Protein AF-A0A964TW83-F1 (afdb_monomer)

Mean predicted aligned error: 6.42 Å

Structure (mmCIF, N/CA/C/O backbone):
data_AF-A0A964TW83-F1
#
_entry.id   AF-A0A964TW83-F1
#
loop_
_atom_site.group_PDB
_atom_site.id
_atom_site.type_symbol
_atom_site.label_atom_id
_atom_site.label_alt_id
_atom_site.label_comp_id
_atom_site.label_asym_id
_atom_site.label_entity_id
_atom_site.label_seq_id
_atom_site.pdbx_PDB_ins_code
_atom_site.Cartn_x
_atom_site.Cartn_y
_atom_site.Cartn_z
_atom_site.occupancy
_atom_site.B_iso_or_equiv
_atom_site.auth_seq_id
_atom_site.auth_comp_id
_atom_site.auth_asym_id
_atom_site.auth_atom_id
_atom_site.pdbx_PDB_model_num
ATOM 1 N N . SER A 1 1 ? -5.473 3.258 -38.057 1.00 45.38 1 SER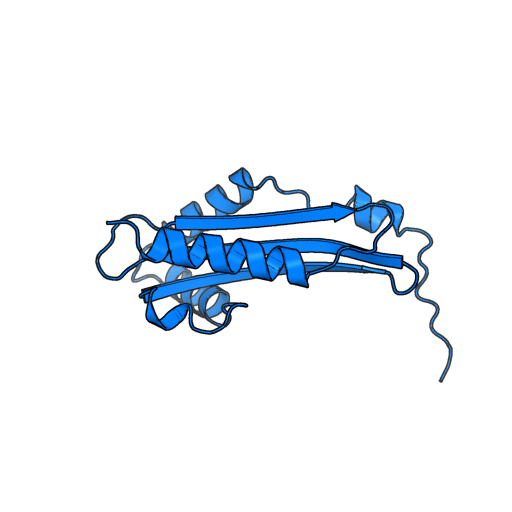 A N 1
ATOM 2 C CA . SER A 1 1 ? -4.929 3.515 -36.709 1.00 45.38 1 SER A CA 1
ATOM 3 C C . SER A 1 1 ? -3.487 3.950 -36.869 1.00 45.38 1 SER A C 1
ATOM 5 O O . SER A 1 1 ? -2.692 3.197 -37.412 1.00 45.38 1 SER A O 1
ATOM 7 N N . P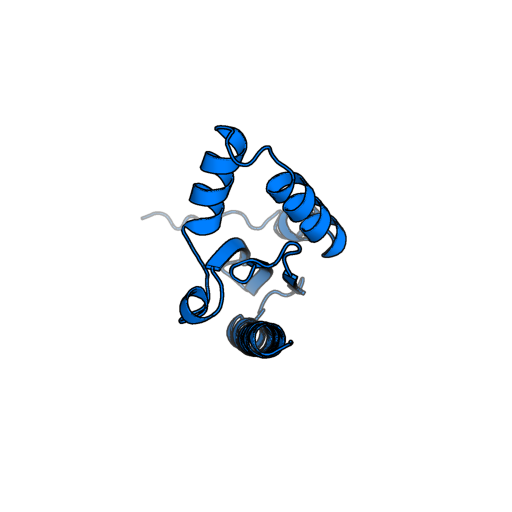HE A 1 2 ? -3.161 5.190 -36.510 1.00 33.91 2 PHE A N 1
ATOM 8 C CA . PHE A 1 2 ? -1.772 5.654 -36.512 1.00 33.91 2 PHE A CA 1
ATOM 9 C C . PHE A 1 2 ? -1.016 4.959 -35.369 1.00 33.91 2 PHE A C 1
ATOM 11 O O . PHE A 1 2 ? -1.595 4.826 -34.286 1.00 33.91 2 PHE A O 1
ATOM 18 N N . PRO A 1 3 ? 0.236 4.511 -35.559 1.00 47.91 3 PRO A N 1
ATOM 19 C CA . PRO A 1 3 ? 1.038 4.029 -34.451 1.00 47.91 3 PRO A CA 1
ATOM 20 C C . PRO A 1 3 ? 1.426 5.256 -33.626 1.00 47.91 3 PRO A C 1
ATOM 22 O O . PRO A 1 3 ? 2.325 6.005 -33.996 1.00 47.91 3 PRO A O 1
ATOM 25 N N . ILE A 1 4 ? 0.715 5.514 -32.529 1.00 48.75 4 ILE A N 1
ATOM 26 C CA . ILE A 1 4 ? 1.179 6.492 -31.547 1.00 48.75 4 ILE A CA 1
ATOM 27 C C . ILE A 1 4 ? 2.346 5.823 -30.822 1.00 48.75 4 ILE A C 1
ATOM 29 O O . ILE A 1 4 ? 2.164 5.138 -29.819 1.00 48.75 4 ILE A O 1
ATOM 33 N N . SER A 1 5 ? 3.556 5.992 -31.350 1.00 52.22 5 SER A N 1
ATOM 34 C CA . SER A 1 5 ? 4.759 5.876 -30.539 1.00 52.22 5 SER A CA 1
ATOM 35 C C . SER A 1 5 ? 4.705 7.021 -29.532 1.00 52.22 5 SER A C 1
ATOM 37 O O . SER A 1 5 ? 5.078 8.152 -29.847 1.00 52.22 5 SER A O 1
ATOM 39 N N . PHE A 1 6 ? 4.149 6.761 -28.348 1.00 52.41 6 PHE A N 1
ATOM 40 C CA . PHE A 1 6 ? 4.222 7.706 -27.239 1.00 52.41 6 PHE A CA 1
ATOM 41 C C . PHE A 1 6 ? 5.709 8.058 -27.043 1.00 52.41 6 PHE A C 1
ATOM 43 O O . PHE A 1 6 ? 6.535 7.141 -26.991 1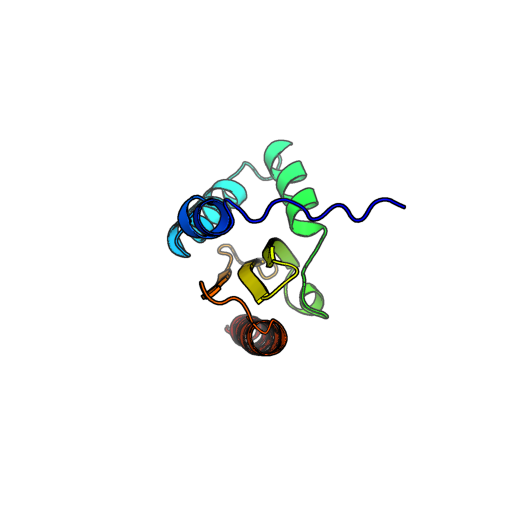.00 52.41 6 PHE A O 1
ATOM 50 N N . PRO A 1 7 ? 6.106 9.341 -27.043 1.00 49.91 7 PRO A N 1
ATOM 51 C CA . PRO A 1 7 ? 7.515 9.688 -27.107 1.00 49.91 7 PRO A CA 1
ATOM 52 C C . PRO A 1 7 ? 8.173 9.380 -25.757 1.00 49.91 7 PRO A C 1
ATOM 54 O O . PRO A 1 7 ? 8.069 10.155 -24.813 1.00 49.91 7 PRO A O 1
ATOM 57 N N . PHE A 1 8 ? 8.904 8.266 -25.672 1.00 57.72 8 PHE A N 1
ATOM 58 C CA . PHE A 1 8 ? 9.749 7.907 -24.522 1.00 57.72 8 PHE A CA 1
ATOM 59 C C . PHE A 1 8 ? 11.016 8.783 -24.398 1.00 57.72 8 PHE A C 1
ATOM 61 O O . PHE A 1 8 ? 11.917 8.460 -23.630 1.00 57.72 8 PHE A O 1
ATOM 68 N N . PHE A 1 9 ? 11.104 9.923 -25.100 1.00 56.16 9 PHE A N 1
ATOM 69 C CA . PHE A 1 9 ? 12.247 10.852 -25.035 1.00 56.16 9 PHE A CA 1
ATOM 70 C C . PHE A 1 9 ? 12.527 11.393 -23.614 1.00 56.16 9 PHE A C 1
ATOM 72 O O . PHE A 1 9 ? 13.599 11.941 -23.364 1.00 56.16 9 PHE A O 1
ATOM 79 N N . HIS A 1 10 ? 11.595 11.203 -22.673 1.00 56.69 10 HIS A N 1
ATOM 80 C CA . HIS A 1 10 ? 11.704 11.600 -21.269 1.00 56.69 10 HIS A CA 1
ATOM 81 C C . HIS A 1 10 ? 11.453 10.444 -20.280 1.00 56.69 10 HIS A C 1
ATOM 83 O O . HIS A 1 10 ? 11.106 10.700 -19.131 1.00 56.69 10 HIS A O 1
ATOM 89 N N . ASP A 1 11 ? 11.636 9.179 -20.678 1.00 57.50 11 ASP A N 1
ATOM 90 C CA . ASP A 1 11 ? 11.443 8.022 -19.776 1.00 57.50 11 ASP A CA 1
ATOM 91 C C . ASP A 1 11 ? 12.349 8.105 -18.530 1.00 57.50 11 ASP A C 1
ATOM 93 O O . ASP A 1 11 ? 11.944 7.809 -17.406 1.00 57.50 11 ASP A O 1
ATOM 97 N N . SER A 1 12 ? 13.553 8.664 -18.694 1.00 61.16 12 SER A N 1
ATOM 98 C CA . SER A 1 12 ? 14.448 8.988 -17.580 1.00 61.16 12 SER A CA 1
ATOM 99 C C . SER A 1 12 ? 13.881 10.061 -16.646 1.00 61.16 12 SER A C 1
ATOM 101 O O . SER A 1 12 ? 14.115 9.990 -15.450 1.00 61.16 12 SER A O 1
ATOM 103 N N . LEU A 1 13 ? 13.117 11.042 -17.132 1.00 63.12 13 LEU A N 1
ATOM 104 C CA . LEU A 1 13 ? 12.429 12.059 -16.318 1.00 63.12 13 LEU A CA 1
ATOM 105 C C . LEU A 1 13 ? 11.184 11.488 -15.631 1.00 63.12 13 LEU A C 1
ATOM 107 O O . LEU A 1 13 ? 10.862 11.900 -14.522 1.00 63.12 13 LEU A O 1
ATOM 111 N N . LEU A 1 14 ? 10.509 10.512 -16.239 1.00 61.62 14 LEU A N 1
ATOM 112 C CA . LEU A 1 14 ? 9.423 9.780 -15.588 1.00 61.62 14 LEU A CA 1
ATOM 113 C C . LEU A 1 14 ? 9.960 8.854 -14.492 1.00 61.62 14 LEU A C 1
ATOM 115 O O . LEU A 1 14 ? 9.366 8.761 -13.432 1.00 61.62 14 LEU A O 1
ATOM 119 N N . THR A 1 15 ? 11.108 8.214 -14.671 1.00 61.78 15 THR A N 1
ATOM 120 C CA . THR A 1 15 ? 11.698 7.340 -13.638 1.00 61.78 15 THR A CA 1
ATOM 121 C C . THR A 1 15 ? 12.493 8.115 -12.581 1.00 61.78 15 THR A C 1
ATOM 123 O O . THR A 1 15 ? 12.422 7.803 -11.395 1.00 61.78 15 THR A O 1
ATOM 126 N N . SER A 1 16 ? 13.220 9.169 -12.966 1.00 62.50 16 SER A N 1
ATOM 127 C CA . SER A 1 16 ? 14.023 9.985 -12.041 1.00 62.50 16 SER A CA 1
ATOM 128 C C . SER A 1 16 ? 13.274 11.185 -11.450 1.00 62.50 16 SER A C 1
ATOM 130 O O . SER A 1 16 ? 13.631 11.619 -10.355 1.00 62.50 16 SER A O 1
ATOM 132 N N . GLY A 1 17 ? 12.243 11.702 -12.119 1.00 57.97 17 GLY A N 1
ATOM 133 C CA . GLY A 1 17 ? 11.478 12.885 -11.708 1.00 57.97 17 GLY A CA 1
ATOM 134 C C . GLY A 1 17 ? 10.076 12.604 -11.157 1.00 57.97 17 GLY A C 1
ATOM 135 O O . GLY A 1 17 ? 9.402 13.546 -10.743 1.00 57.97 17 GLY A O 1
ATOM 136 N N . THR A 1 18 ? 9.611 11.348 -11.122 1.00 62.84 18 THR A N 1
ATOM 137 C CA . THR A 1 18 ? 8.320 11.001 -10.496 1.00 62.84 18 THR A CA 1
ATOM 138 C C . THR A 1 18 ? 8.315 11.210 -8.984 1.00 62.84 18 THR A C 1
ATOM 140 O O . THR A 1 18 ? 9.357 11.336 -8.339 1.00 62.84 18 THR A O 1
ATOM 143 N N . TRP A 1 19 ? 7.106 11.249 -8.412 1.00 65.00 19 TRP A N 1
ATOM 144 C CA . TRP A 1 19 ? 6.863 11.348 -6.976 1.00 65.00 19 TRP A CA 1
ATOM 145 C C . TRP A 1 19 ? 7.645 10.284 -6.196 1.00 65.00 19 TRP A C 1
ATOM 147 O O . TRP A 1 19 ? 7.307 9.101 -6.214 1.00 65.00 19 TRP A O 1
ATOM 157 N N . ARG A 1 20 ? 8.681 10.724 -5.478 1.00 80.06 20 ARG A N 1
ATOM 158 C CA . ARG A 1 20 ? 9.463 9.884 -4.570 1.00 80.06 20 ARG A CA 1
ATOM 159 C C . ARG A 1 20 ? 8.905 10.012 -3.160 1.00 80.06 20 ARG A C 1
ATOM 161 O O . ARG A 1 20 ? 8.796 11.115 -2.634 1.00 80.06 20 ARG A O 1
ATOM 168 N N . ALA A 1 21 ? 8.609 8.882 -2.538 1.00 88.12 21 ALA A N 1
ATOM 169 C CA . ALA A 1 21 ? 8.281 8.799 -1.124 1.00 88.12 21 ALA A CA 1
ATOM 170 C C . ALA A 1 21 ? 9.036 7.614 -0.529 1.00 88.12 21 ALA A C 1
ATOM 172 O O . ALA A 1 21 ? 9.114 6.548 -1.144 1.00 88.12 21 ALA A O 1
ATOM 173 N N . THR A 1 22 ? 9.600 7.781 0.665 1.00 92.81 22 THR A N 1
ATOM 174 C CA . THR A 1 22 ? 10.107 6.625 1.407 1.00 92.81 22 THR A CA 1
ATOM 175 C C . THR A 1 22 ? 8.934 5.830 1.982 1.00 92.81 22 THR A C 1
ATOM 177 O O . THR A 1 22 ? 7.835 6.362 2.163 1.00 92.81 22 THR A O 1
ATOM 180 N N . ALA A 1 23 ? 9.163 4.571 2.365 1.00 94.88 23 ALA A N 1
ATOM 181 C CA . ALA A 1 23 ? 8.152 3.798 3.091 1.00 94.88 23 ALA A CA 1
ATOM 182 C C . ALA A 1 23 ? 7.681 4.524 4.368 1.00 94.88 23 ALA A C 1
ATOM 184 O O . ALA A 1 23 ? 6.504 4.484 4.713 1.00 94.88 23 ALA A O 1
ATOM 185 N N . ARG A 1 24 ? 8.579 5.266 5.034 1.00 96.44 24 ARG A N 1
ATOM 186 C CA . ARG A 1 24 ? 8.248 6.072 6.216 1.00 96.44 24 ARG A CA 1
ATOM 187 C C . ARG A 1 24 ? 7.300 7.226 5.887 1.00 96.44 24 ARG A C 1
ATOM 189 O O . ARG A 1 24 ? 6.413 7.503 6.692 1.00 96.44 24 ARG A O 1
ATOM 196 N N . ASP A 1 25 ? 7.472 7.890 4.749 1.00 96.19 25 ASP A N 1
ATOM 197 C CA . ASP A 1 25 ? 6.579 8.979 4.338 1.00 96.19 25 ASP A CA 1
ATOM 198 C C . ASP A 1 25 ? 5.172 8.446 4.061 1.00 96.19 25 ASP A C 1
ATOM 200 O O . ASP A 1 25 ? 4.198 9.011 4.548 1.00 96.19 25 ASP A O 1
ATOM 204 N N . ILE A 1 26 ? 5.071 7.283 3.412 1.00 96.56 26 ILE A N 1
ATOM 205 C CA . ILE A 1 26 ? 3.796 6.586 3.186 1.00 96.56 26 ILE A CA 1
ATOM 206 C C . ILE A 1 26 ? 3.133 6.203 4.519 1.00 96.56 26 ILE A C 1
ATOM 208 O O . ILE A 1 26 ? 1.948 6.475 4.717 1.00 96.56 26 ILE A O 1
ATOM 212 N N . CYS A 1 27 ? 3.891 5.643 5.470 1.00 97.00 27 CYS A N 1
ATOM 213 C CA . CYS A 1 27 ? 3.372 5.347 6.809 1.00 97.00 27 CYS A CA 1
ATOM 214 C C . CYS A 1 27 ? 2.850 6.606 7.516 1.00 97.00 27 CYS A C 1
ATOM 216 O O . CYS A 1 27 ? 1.794 6.560 8.145 1.00 97.00 27 CYS A O 1
ATOM 218 N N . ARG A 1 28 ? 3.556 7.741 7.405 1.00 97.00 28 ARG A N 1
ATOM 219 C CA . ARG A 1 28 ? 3.108 9.026 7.970 1.00 97.00 28 ARG A CA 1
ATOM 220 C C . ARG A 1 28 ? 1.821 9.515 7.314 1.00 97.00 28 ARG A C 1
ATOM 222 O O . ARG A 1 28 ? 0.935 9.976 8.027 1.00 97.00 28 ARG A O 1
ATOM 229 N N . THR A 1 29 ? 1.690 9.384 5.995 1.00 96.94 29 THR A N 1
ATOM 230 C CA . THR A 1 29 ? 0.458 9.735 5.279 1.00 96.94 29 THR A CA 1
ATOM 231 C C . THR A 1 29 ? -0.717 8.897 5.770 1.00 96.94 29 THR A C 1
ATOM 233 O O . THR A 1 29 ? -1.738 9.461 6.157 1.00 96.94 29 THR A O 1
ATOM 236 N N . PHE A 1 30 ? -0.572 7.570 5.840 1.00 97.75 30 PHE A N 1
ATOM 237 C CA . PHE A 1 30 ? -1.626 6.712 6.383 1.00 97.75 30 PHE A CA 1
ATOM 238 C C . PHE A 1 30 ? -1.956 7.036 7.841 1.00 97.75 30 PHE A C 1
ATOM 240 O O . PHE A 1 30 ? -3.131 7.064 8.199 1.00 97.75 30 PHE A O 1
ATOM 247 N N . ALA A 1 31 ? -0.953 7.329 8.672 1.00 95.50 31 ALA A N 1
ATOM 248 C CA . ALA A 1 31 ? -1.176 7.736 10.055 1.00 95.50 31 ALA A CA 1
ATOM 249 C C . ALA A 1 31 ? -1.973 9.047 10.148 1.00 95.50 31 ALA A C 1
ATOM 251 O O . ALA A 1 31 ? -2.913 9.126 10.933 1.00 95.50 31 ALA A O 1
ATOM 252 N N . GLY A 1 32 ? -1.646 10.048 9.323 1.00 95.81 32 GLY A N 1
ATOM 253 C CA . GLY A 1 32 ? -2.382 11.314 9.263 1.00 95.81 32 GLY A CA 1
ATOM 254 C C . GLY A 1 32 ? -3.833 11.126 8.816 1.00 95.81 32 GLY A C 1
ATOM 255 O O . GLY A 1 32 ? -4.747 11.645 9.449 1.00 95.81 32 GLY A O 1
ATOM 256 N N . LEU A 1 33 ? -4.051 10.313 7.780 1.00 96.56 33 LEU A N 1
ATOM 257 C CA . LEU A 1 33 ? -5.384 9.971 7.280 1.00 96.56 33 LEU A CA 1
ATOM 258 C C . LEU A 1 33 ? -6.212 9.177 8.306 1.00 96.56 33 LEU A C 1
ATOM 260 O O . LEU A 1 33 ? -7.386 9.468 8.519 1.00 96.56 33 LEU A O 1
ATOM 264 N N . ASN A 1 34 ? -5.604 8.208 8.994 1.00 94.25 34 ASN A N 1
ATOM 265 C CA . ASN A 1 34 ? -6.263 7.443 10.058 1.00 94.25 34 ASN A CA 1
ATOM 266 C C . ASN A 1 34 ? -6.486 8.273 11.339 1.00 94.25 34 ASN A C 1
ATOM 268 O O . ASN A 1 34 ? -7.303 7.892 12.175 1.00 94.25 34 ASN A O 1
ATOM 272 N N . GLY A 1 35 ? -5.775 9.394 11.490 1.00 93.44 35 GLY A N 1
ATOM 273 C CA . GLY A 1 35 ? -5.943 10.356 12.579 1.00 93.44 35 GLY A CA 1
ATOM 274 C C . GLY A 1 35 ? -7.099 11.343 12.384 1.00 93.44 35 GLY A C 1
ATOM 275 O O . GLY A 1 35 ? -7.371 12.128 13.291 1.00 93.44 35 GLY A O 1
ATOM 276 N N . LEU A 1 36 ? -7.784 11.324 11.234 1.00 94.88 36 LEU A N 1
ATOM 277 C CA . LEU A 1 36 ? -8.966 12.157 11.008 1.00 94.88 36 LEU A CA 1
ATOM 278 C C . LEU A 1 36 ? -10.102 11.790 11.989 1.00 94.88 36 LEU A C 1
ATOM 280 O O . LEU A 1 36 ? -10.237 10.621 12.368 1.00 94.88 36 LEU A O 1
ATOM 284 N N . PRO A 1 37 ? -10.961 12.752 12.385 1.00 94.81 37 PRO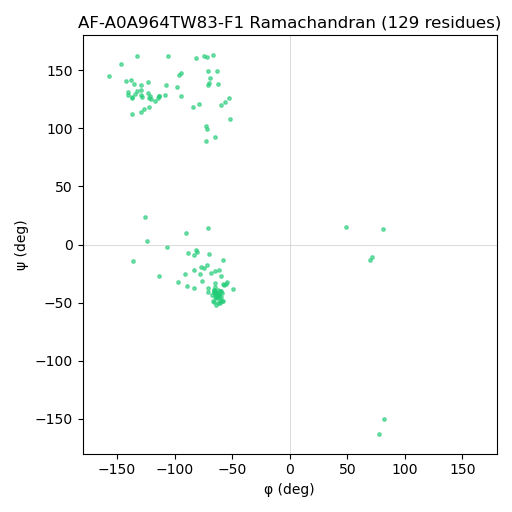 A N 1
ATOM 285 C CA . PRO A 1 37 ? -12.108 12.469 13.245 1.00 94.81 37 PRO A CA 1
ATOM 286 C C . PRO A 1 37 ? -13.021 11.398 12.633 1.00 94.81 37 PRO A C 1
ATOM 288 O O . PRO A 1 37 ? -13.539 11.584 11.535 1.00 94.81 37 PRO A O 1
ATOM 291 N N . ARG A 1 38 ? -13.250 10.292 13.358 1.00 88.12 38 ARG A N 1
ATOM 292 C CA . ARG A 1 38 ? -13.975 9.106 12.850 1.00 88.12 38 ARG A CA 1
ATOM 293 C C . ARG A 1 38 ? -15.390 9.407 12.344 1.00 88.12 38 ARG A C 1
ATOM 295 O O . ARG A 1 38 ? -15.822 8.784 11.388 1.00 88.12 38 ARG A O 1
ATOM 302 N N . ALA A 1 39 ? -16.088 10.351 12.977 1.00 90.25 39 ALA A N 1
ATOM 303 C CA . ALA A 1 39 ? -17.441 10.771 12.600 1.00 90.25 39 ALA A CA 1
ATOM 304 C C . ALA A 1 39 ? -17.464 11.938 11.588 1.00 90.25 39 ALA A C 1
ATOM 306 O O . ALA A 1 39 ? -18.506 12.549 11.372 1.00 90.25 39 ALA A O 1
ATOM 307 N N . GLY A 1 40 ? -16.313 12.306 11.017 1.00 94.06 40 GLY A N 1
ATOM 308 C CA . GLY A 1 40 ? -16.201 13.396 10.054 1.00 94.06 40 GLY A CA 1
ATOM 309 C C . GLY A 1 40 ? -16.240 12.909 8.608 1.00 94.06 40 GLY A C 1
ATOM 310 O O . GLY A 1 40 ? -15.652 11.880 8.278 1.00 94.06 40 GLY A O 1
ATOM 311 N N . ALA A 1 41 ? -16.827 13.718 7.721 1.00 95.12 41 ALA A N 1
ATOM 312 C CA . ALA A 1 41 ? -16.905 13.436 6.282 1.00 95.12 41 ALA A CA 1
ATOM 313 C C . ALA A 1 41 ? -15.530 13.163 5.638 1.00 95.12 41 ALA A C 1
ATOM 315 O O . ALA A 1 41 ? -15.412 12.357 4.720 1.00 95.12 41 ALA A O 1
ATOM 316 N N . GLY A 1 42 ? -14.465 13.800 6.140 1.00 95.19 42 GLY A N 1
ATOM 317 C CA . GLY A 1 42 ? -13.104 13.554 5.658 1.00 95.19 42 GLY A CA 1
ATOM 318 C C . GLY A 1 42 ? -12.626 12.123 5.919 1.00 95.19 42 GLY A C 1
ATOM 319 O O . GLY A 1 42 ? -12.028 11.515 5.036 1.00 95.19 42 GLY A O 1
ATOM 320 N N . PHE A 1 43 ? -12.912 11.571 7.103 1.00 95.88 43 PHE A N 1
ATOM 321 C CA . PHE A 1 43 ? -12.571 10.182 7.402 1.00 95.88 43 PHE A CA 1
ATOM 322 C C . PHE A 1 43 ? -13.404 9.224 6.546 1.00 95.88 43 PHE A C 1
ATOM 324 O O . PHE A 1 43 ? -12.850 8.291 5.978 1.00 95.88 43 PHE A O 1
ATOM 331 N N . GLU A 1 44 ? -14.705 9.488 6.399 1.00 96.50 44 GLU A N 1
ATOM 332 C CA . GLU A 1 44 ? -15.611 8.661 5.594 1.00 96.50 44 GLU A CA 1
ATOM 333 C C . GLU A 1 44 ? -15.151 8.544 4.133 1.00 96.50 44 GLU A C 1
ATOM 335 O O . GLU A 1 44 ? -15.029 7.437 3.611 1.00 96.50 44 GLU A O 1
ATOM 340 N N . ILE A 1 45 ? -14.815 9.668 3.489 1.00 96.81 45 ILE A N 1
ATOM 341 C CA . ILE A 1 45 ? -14.334 9.679 2.099 1.00 96.81 45 ILE A CA 1
ATOM 342 C C . ILE A 1 45 ? -13.035 8.882 1.961 1.00 96.81 45 ILE A C 1
ATOM 344 O O . ILE A 1 45 ? -12.867 8.118 1.012 1.00 96.81 45 ILE A O 1
ATOM 348 N N . VAL A 1 46 ? -12.105 9.054 2.901 1.00 96.94 46 VAL A N 1
ATOM 349 C CA . VAL A 1 46 ? -10.826 8.336 2.897 1.00 96.94 46 VAL A CA 1
ATOM 350 C C . VAL A 1 46 ? -11.045 6.835 3.082 1.00 96.94 46 VAL A C 1
ATOM 352 O O . VAL A 1 46 ? -10.455 6.043 2.344 1.00 96.94 46 VAL A O 1
ATOM 355 N N . ASP A 1 47 ? -11.901 6.449 4.029 1.00 96.44 47 ASP A N 1
ATOM 356 C CA . ASP A 1 47 ? -12.205 5.053 4.340 1.00 96.44 47 ASP A CA 1
ATOM 357 C C . ASP A 1 47 ? -12.877 4.357 3.151 1.00 96.44 47 ASP A C 1
ATOM 359 O O . ASP A 1 47 ? -12.475 3.257 2.779 1.00 96.44 47 ASP A O 1
ATOM 363 N N . GLN A 1 48 ? -13.801 5.035 2.465 1.00 96.12 48 GLN A N 1
ATOM 364 C CA . GLN A 1 48 ? -14.411 4.534 1.232 1.00 96.12 48 GLN A CA 1
ATOM 365 C C . GLN A 1 48 ? -13.402 4.435 0.081 1.00 96.12 48 GLN A C 1
ATOM 367 O O . GLN A 1 48 ? -13.308 3.400 -0.581 1.00 96.12 48 GLN A O 1
ATOM 372 N N . ALA A 1 49 ? -12.626 5.495 -0.165 1.00 96.81 49 ALA A N 1
ATOM 373 C CA . ALA A 1 49 ? -11.712 5.555 -1.300 1.00 96.81 49 ALA A CA 1
ATOM 374 C C . ALA A 1 49 ? -10.603 4.501 -1.190 1.00 96.81 49 ALA A C 1
ATOM 376 O O . ALA A 1 49 ? -10.404 3.703 -2.109 1.00 96.81 49 ALA A O 1
ATOM 377 N N . LEU A 1 50 ? -9.905 4.465 -0.054 1.00 97.88 50 LEU A N 1
ATOM 378 C CA . LEU A 1 50 ? -8.809 3.525 0.174 1.00 97.88 50 LEU A CA 1
ATOM 379 C C . LEU A 1 50 ? -9.315 2.123 0.517 1.00 97.88 50 LEU A C 1
ATOM 381 O O . LEU A 1 50 ? -8.618 1.147 0.249 1.00 97.88 50 LEU A O 1
ATOM 385 N N . GLY A 1 51 ? -10.522 2.012 1.073 1.00 96.62 51 GLY A N 1
ATOM 386 C CA . GLY A 1 51 ? -11.184 0.745 1.353 1.00 96.62 51 GLY A CA 1
ATOM 387 C C . GLY A 1 51 ? -11.864 0.102 0.149 1.00 96.62 51 GLY A C 1
ATOM 388 O O . GLY A 1 51 ? -12.304 -1.036 0.269 1.00 96.62 51 GLY A O 1
ATOM 389 N N . SER A 1 52 ? -11.928 0.755 -1.013 1.00 95.12 52 SER A N 1
ATOM 390 C CA . SER A 1 52 ? -12.577 0.211 -2.219 1.00 95.12 52 SER A CA 1
ATOM 391 C C . SER A 1 52 ? -11.841 -0.981 -2.845 1.00 95.12 52 SER A C 1
ATOM 393 O O . SER A 1 52 ? -12.441 -1.816 -3.520 1.00 95.12 52 SER A O 1
ATOM 395 N N . GLN A 1 53 ? -10.534 -1.090 -2.613 1.00 93.88 53 GLN A N 1
ATOM 396 C CA . GLN A 1 53 ? -9.680 -2.144 -3.150 1.00 93.88 53 GLN A CA 1
ATOM 397 C C . GLN A 1 53 ? -8.811 -2.730 -2.041 1.00 93.88 53 GLN A C 1
ATOM 399 O O . GLN A 1 53 ? -8.657 -2.142 -0.977 1.00 93.88 53 GLN A O 1
ATOM 404 N N . ALA A 1 54 ? -8.262 -3.919 -2.280 1.00 94.06 54 ALA A N 1
ATOM 405 C CA . ALA A 1 54 ? -7.341 -4.554 -1.338 1.00 94.06 54 ALA A CA 1
ATOM 406 C C . ALA A 1 54 ? -6.109 -5.182 -2.003 1.00 94.06 54 ALA A C 1
ATOM 408 O O . ALA A 1 54 ? -5.164 -5.514 -1.302 1.00 94.06 54 ALA A O 1
ATOM 409 N N . ALA A 1 55 ? -6.111 -5.359 -3.332 1.00 92.88 55 ALA A N 1
ATOM 410 C CA . ALA A 1 55 ? -5.018 -5.930 -4.137 1.00 92.88 55 ALA A CA 1
ATOM 411 C C . ALA A 1 55 ? -4.404 -7.254 -3.651 1.00 92.88 55 ALA A C 1
ATOM 413 O O . ALA A 1 55 ? -3.358 -7.657 -4.153 1.00 92.88 55 ALA A O 1
ATOM 414 N N . GLN A 1 56 ? -5.082 -7.938 -2.733 1.00 92.38 56 GLN A N 1
ATOM 415 C CA . GLN A 1 56 ? -4.821 -9.301 -2.309 1.00 92.38 56 GLN A CA 1
ATOM 416 C C . GLN A 1 56 ? -6.160 -10.002 -2.056 1.00 92.38 56 GLN A C 1
ATOM 418 O O . GLN A 1 56 ? -7.094 -9.375 -1.541 1.00 92.38 56 GLN A O 1
ATOM 423 N N . PRO A 1 57 ? -6.293 -11.281 -2.432 1.00 90.06 57 PRO A N 1
ATOM 424 C CA . PRO A 1 57 ? -7.482 -12.061 -2.119 1.00 90.06 57 PRO A CA 1
ATOM 425 C C . PRO A 1 57 ? -7.545 -12.377 -0.617 1.00 90.06 57 PRO A C 1
ATOM 427 O O . PRO A 1 57 ? -6.523 -12.530 0.041 1.00 90.06 57 PRO A O 1
ATOM 430 N N . GLY A 1 58 ? -8.754 -12.490 -0.062 1.00 88.69 58 GLY A N 1
ATOM 431 C CA . GLY A 1 58 ? -8.985 -13.048 1.282 1.00 88.69 58 GLY A CA 1
ATOM 432 C C . GLY A 1 58 ? -8.538 -12.200 2.483 1.00 88.69 58 GLY A C 1
ATOM 433 O O . GLY A 1 58 ? -8.955 -12.478 3.599 1.00 88.69 58 GLY A O 1
ATOM 434 N N . ILE A 1 59 ? -7.775 -11.129 2.278 1.00 93.19 59 ILE A N 1
ATOM 435 C CA . ILE A 1 59 ? -7.332 -10.181 3.316 1.00 93.19 59 ILE A CA 1
ATOM 436 C C . ILE A 1 59 ? -8.475 -9.669 4.218 1.00 93.19 59 ILE A C 1
ATOM 438 O O . ILE A 1 59 ? -8.319 -9.571 5.432 1.00 93.19 59 ILE A O 1
ATOM 442 N N . ARG A 1 60 ? -9.668 -9.412 3.672 1.00 93.69 60 ARG A N 1
ATOM 443 C CA . ARG A 1 60 ? -10.824 -8.939 4.466 1.00 93.69 60 ARG A CA 1
ATOM 444 C C . ARG A 1 60 ? -11.417 -9.989 5.411 1.00 93.69 60 ARG A C 1
ATOM 446 O O . ARG A 1 60 ? -12.256 -9.645 6.229 1.00 93.69 60 ARG A O 1
ATOM 453 N N . ASN A 1 61 ? -10.979 -11.244 5.325 1.00 91.44 61 ASN A N 1
ATOM 454 C CA . ASN A 1 61 ? -11.396 -12.291 6.257 1.00 91.44 61 ASN A CA 1
ATOM 455 C C . ASN A 1 61 ? -10.670 -12.181 7.609 1.00 91.44 61 ASN A C 1
ATOM 457 O O . ASN A 1 61 ? -11.123 -12.764 8.587 1.00 91.44 61 ASN A O 1
ATOM 461 N N . GLN A 1 62 ? -9.535 -11.477 7.655 1.00 91.00 62 GLN A N 1
ATOM 462 C CA . GLN A 1 62 ? -8.693 -11.335 8.850 1.00 91.00 62 GLN A CA 1
ATOM 463 C C . GLN A 1 62 ? -8.662 -9.899 9.383 1.00 91.00 62 GLN A C 1
ATOM 465 O O . GLN A 1 62 ? -8.442 -9.675 10.571 1.00 91.00 62 GLN A O 1
ATOM 470 N N . TRP A 1 63 ? -8.877 -8.920 8.506 1.00 95.06 63 TRP A N 1
ATOM 471 C CA . TRP A 1 63 ? -8.705 -7.504 8.805 1.00 95.06 63 TRP A CA 1
ATOM 472 C C . TRP A 1 63 ? -10.035 -6.763 8.681 1.00 95.06 63 TRP A C 1
ATOM 474 O O . TRP A 1 63 ? -10.651 -6.768 7.616 1.00 95.06 63 TRP A O 1
ATOM 484 N N . ALA A 1 64 ? -10.449 -6.088 9.756 1.00 94.06 64 ALA A N 1
ATOM 485 C CA . ALA A 1 64 ? -11.694 -5.321 9.792 1.00 94.06 64 ALA A CA 1
ATOM 486 C C . ALA A 1 64 ? -11.602 -4.048 8.941 1.00 94.06 64 ALA A C 1
ATOM 488 O O . ALA A 1 64 ? -12.524 -3.722 8.194 1.00 94.06 64 ALA A O 1
ATOM 489 N N . ARG A 1 65 ? -10.459 -3.350 9.002 1.00 94.75 65 ARG A N 1
ATOM 490 C CA . ARG A 1 65 ? -10.140 -2.239 8.098 1.00 94.75 65 ARG A CA 1
ATOM 491 C C . ARG A 1 65 ? -8.968 -2.616 7.212 1.00 94.75 65 ARG A C 1
ATOM 493 O O . ARG A 1 65 ? -7.899 -2.981 7.698 1.00 94.75 65 ARG A O 1
ATOM 500 N N . VAL A 1 66 ? -9.179 -2.443 5.913 1.00 97.56 66 VAL A N 1
ATOM 501 C CA . VAL A 1 66 ? -8.157 -2.577 4.879 1.00 97.56 66 VAL A CA 1
ATOM 502 C C . VAL A 1 66 ? -8.213 -1.333 4.020 1.00 97.56 66 VAL A C 1
ATOM 504 O O . VAL A 1 66 ? -9.203 -1.109 3.330 1.00 97.56 66 VAL A O 1
ATOM 507 N N . TRP A 1 67 ? -7.150 -0.545 4.063 1.00 97.94 67 TRP A N 1
ATOM 508 C CA . TRP A 1 67 ? -6.902 0.537 3.124 1.00 97.94 67 TRP A CA 1
ATOM 509 C C . TRP A 1 67 ? -5.775 0.124 2.203 1.00 97.94 67 TRP A C 1
ATOM 511 O O . TRP A 1 67 ? -4.774 -0.419 2.666 1.00 97.94 67 TRP A O 1
ATOM 521 N N . TYR A 1 68 ? -5.913 0.406 0.917 1.00 98.19 68 TYR A N 1
ATOM 522 C CA . TYR A 1 68 ? -4.910 0.058 -0.069 1.00 98.19 68 TYR A CA 1
ATOM 523 C C . TYR A 1 68 ? -4.695 1.183 -1.075 1.00 98.19 68 TYR A C 1
ATOM 525 O O . TYR A 1 68 ? -5.638 1.811 -1.560 1.00 98.19 68 TYR A O 1
ATOM 533 N N . LYS A 1 69 ? -3.432 1.377 -1.459 1.00 97.25 69 LYS A N 1
ATOM 534 C CA . LYS A 1 69 ? -3.083 2.118 -2.664 1.00 97.25 69 LYS A CA 1
ATOM 535 C C . LYS A 1 69 ? -1.909 1.463 -3.381 1.00 97.25 69 LYS A C 1
ATOM 537 O O . LYS A 1 69 ? -0.857 1.226 -2.794 1.00 97.25 69 LYS A O 1
ATOM 542 N N . GLY A 1 70 ? -2.098 1.225 -4.676 1.00 95.00 70 GLY A N 1
ATOM 543 C CA . GLY A 1 70 ? -1.034 0.849 -5.602 1.00 95.00 70 GLY A CA 1
ATOM 544 C C . GLY A 1 70 ? -0.636 1.991 -6.534 1.00 95.00 70 GLY A C 1
ATOM 545 O O . GLY A 1 70 ? -1.405 2.944 -6.734 1.00 95.00 70 GLY A O 1
ATOM 546 N N . GLY A 1 71 ? 0.544 1.863 -7.130 1.00 91.88 71 GLY A N 1
ATOM 547 C CA . GLY A 1 71 ? 1.042 2.724 -8.199 1.00 91.88 71 GLY A CA 1
ATOM 548 C C . GLY A 1 71 ? 2.103 2.002 -9.023 1.00 91.88 71 GLY A C 1
ATOM 549 O O . GLY A 1 71 ? 2.868 1.211 -8.477 1.00 91.88 71 GLY A O 1
ATOM 550 N N . SER A 1 72 ? 2.147 2.259 -10.327 1.00 90.62 72 SER A N 1
ATOM 551 C CA . SER A 1 72 ? 3.184 1.716 -11.200 1.00 90.62 72 SER A CA 1
ATOM 552 C C . SER A 1 72 ? 3.544 2.682 -12.321 1.00 90.62 72 SER A C 1
ATOM 554 O O . SER A 1 72 ? 2.736 3.517 -12.730 1.00 90.62 72 SER A O 1
ATOM 556 N N . LEU A 1 73 ? 4.767 2.535 -12.824 1.00 87.44 73 LEU A N 1
ATOM 557 C CA . LEU A 1 73 ? 5.235 3.149 -14.060 1.00 87.44 73 LEU A CA 1
ATOM 558 C C . LEU A 1 73 ? 5.695 2.026 -14.986 1.00 87.44 73 LEU A C 1
ATOM 560 O O . LEU A 1 73 ? 6.598 1.267 -14.638 1.00 87.44 73 LEU A O 1
ATOM 564 N N . THR A 1 74 ? 5.049 1.900 -16.142 1.00 85.69 74 THR A N 1
ATOM 565 C CA . THR A 1 74 ? 5.349 0.864 -17.137 1.00 85.69 74 THR A CA 1
ATOM 566 C C . THR A 1 74 ? 5.725 1.522 -18.454 1.00 85.69 74 THR A C 1
ATOM 568 O O . THR A 1 74 ? 4.978 2.355 -18.965 1.00 85.69 74 THR A O 1
ATOM 571 N N . SER A 1 75 ? 6.866 1.124 -19.004 1.00 79.19 75 SER A N 1
ATOM 572 C CA . SER A 1 75 ? 7.291 1.463 -20.356 1.00 79.19 75 SER A CA 1
ATOM 573 C C . SER A 1 75 ? 6.956 0.297 -21.282 1.00 79.19 75 SER A C 1
ATOM 575 O O . SER A 1 75 ? 7.195 -0.861 -20.947 1.00 79.19 75 SER A O 1
ATOM 577 N N . GLY A 1 76 ? 6.397 0.576 -22.461 1.00 75.44 76 GLY A N 1
ATOM 578 C CA . GLY A 1 76 ? 5.994 -0.475 -23.403 1.00 75.44 76 GLY A CA 1
ATOM 579 C C . GLY A 1 76 ? 7.167 -1.290 -23.965 1.00 75.44 76 GLY A C 1
ATOM 580 O O . GLY A 1 76 ? 6.962 -2.420 -24.394 1.00 75.44 76 GLY A O 1
ATOM 581 N N . ALA A 1 77 ? 8.384 -0.735 -23.956 1.00 79.50 77 ALA A N 1
ATOM 582 C CA . ALA A 1 77 ? 9.575 -1.382 -24.509 1.00 79.50 77 ALA A CA 1
ATOM 583 C C . ALA A 1 77 ? 10.330 -2.251 -23.489 1.00 79.50 77 ALA A C 1
ATOM 585 O O . ALA A 1 77 ? 10.883 -3.282 -23.859 1.00 79.50 77 ALA A O 1
ATOM 586 N N . THR A 1 78 ? 10.366 -1.835 -22.220 1.00 82.25 78 THR A N 1
ATOM 587 C CA . THR A 1 78 ? 11.196 -2.467 -21.177 1.00 82.25 78 THR A CA 1
ATOM 588 C C . THR A 1 78 ? 10.406 -2.926 -19.949 1.00 82.25 78 THR A C 1
ATOM 590 O O . THR A 1 78 ? 10.969 -3.475 -19.006 1.00 82.25 78 THR A O 1
ATOM 593 N N . GLY A 1 79 ? 9.081 -2.777 -19.960 1.00 88.06 79 GLY A N 1
ATOM 594 C CA . GLY A 1 79 ? 8.198 -3.263 -18.904 1.00 88.06 79 GLY A CA 1
ATOM 595 C C . GLY A 1 79 ? 8.116 -2.327 -17.698 1.00 88.06 79 GLY A C 1
ATOM 596 O O . GLY A 1 79 ? 8.187 -1.104 -17.822 1.00 88.06 79 GLY A O 1
ATOM 597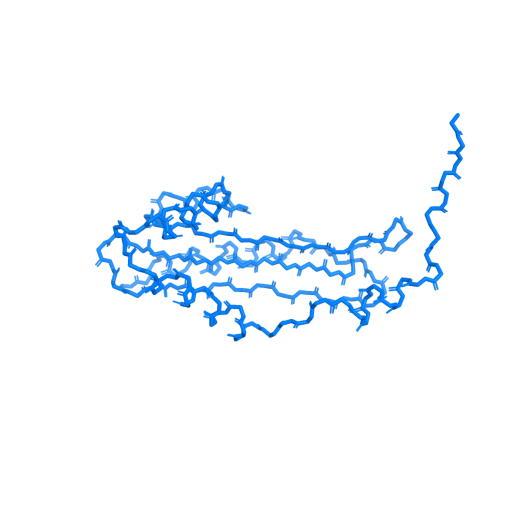 N N . THR A 1 80 ? 7.878 -2.901 -16.520 1.00 90.31 80 THR A N 1
ATOM 598 C CA . THR A 1 80 ? 7.607 -2.155 -15.283 1.00 90.31 80 THR A CA 1
ATOM 599 C C . THR A 1 80 ? 8.895 -1.606 -14.670 1.00 90.31 80 THR A C 1
ATOM 601 O O . THR A 1 80 ? 9.774 -2.381 -14.308 1.00 90.31 80 THR A O 1
ATOM 604 N N . HIS A 1 81 ? 8.977 -0.284 -14.509 1.00 89.12 81 HIS A N 1
ATOM 605 C CA . HIS A 1 81 ? 10.111 0.431 -13.897 1.00 89.12 81 HIS A CA 1
ATOM 606 C C . HIS A 1 81 ? 9.891 0.765 -12.431 1.00 89.12 81 HIS A C 1
ATOM 608 O O . HIS A 1 81 ? 10.835 0.817 -11.650 1.00 89.12 81 HIS A O 1
ATOM 614 N N . VAL A 1 82 ? 8.639 1.022 -12.058 1.00 89.31 82 VAL A N 1
ATOM 615 C CA . VAL A 1 82 ? 8.242 1.328 -10.684 1.00 89.31 82 VAL A CA 1
ATOM 616 C C . VAL A 1 82 ? 7.031 0.482 -10.353 1.00 89.31 82 VAL A C 1
ATOM 618 O O . VAL A 1 82 ? 6.068 0.458 -11.125 1.00 89.31 82 VAL A O 1
ATOM 621 N N . LEU A 1 83 ? 7.055 -0.168 -9.195 1.00 92.94 83 LEU A N 1
ATOM 622 C CA . LEU A 1 83 ? 5.900 -0.840 -8.622 1.00 92.94 83 LEU A CA 1
ATOM 623 C C . LEU A 1 83 ? 5.818 -0.546 -7.126 1.00 92.94 83 LEU A C 1
ATOM 625 O O . LEU A 1 83 ? 6.759 -0.794 -6.372 1.00 92.94 83 LEU A O 1
ATOM 629 N N . THR A 1 84 ? 4.659 -0.053 -6.707 1.00 94.69 84 THR A N 1
ATOM 630 C CA . THR A 1 84 ? 4.363 0.284 -5.321 1.00 94.69 84 THR A CA 1
ATOM 631 C C . THR A 1 84 ? 3.058 -0.359 -4.898 1.00 94.69 84 THR A C 1
ATOM 633 O O . THR A 1 84 ? 2.034 -0.200 -5.566 1.00 94.69 84 THR A O 1
ATOM 636 N N . HIS A 1 85 ? 3.080 -0.990 -3.730 1.00 97.44 85 HIS A N 1
ATOM 637 C CA . HIS A 1 85 ? 1.882 -1.368 -2.999 1.00 97.44 85 HIS A CA 1
ATOM 638 C C . HIS A 1 85 ? 1.986 -0.893 -1.556 1.00 97.44 85 HIS A C 1
ATOM 640 O O . HIS A 1 85 ? 3.034 -1.030 -0.925 1.00 97.44 85 HIS A O 1
ATOM 646 N N . ALA A 1 86 ? 0.897 -0.350 -1.026 1.00 98.06 86 ALA A N 1
ATOM 647 C CA . ALA A 1 86 ? 0.838 0.063 0.361 1.00 98.06 86 ALA A CA 1
ATOM 648 C C . ALA A 1 86 ? -0.527 -0.272 0.960 1.00 98.06 86 ALA A C 1
ATOM 650 O O . ALA 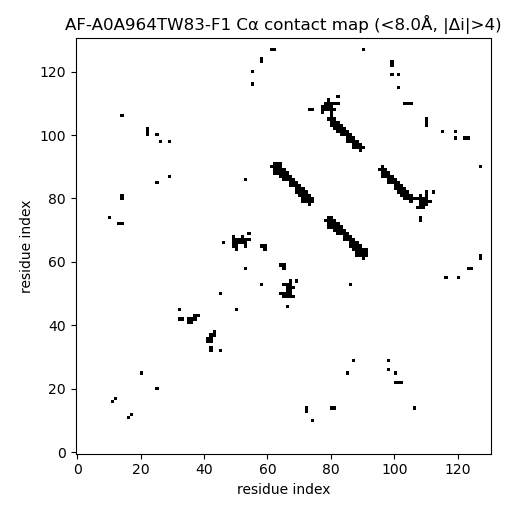A 1 86 ? -1.562 0.055 0.374 1.00 98.06 86 ALA A O 1
ATOM 651 N N . TRP A 1 87 ? -0.509 -0.899 2.133 1.00 98.44 87 TRP A N 1
ATOM 652 C CA . TRP A 1 87 ? -1.696 -1.283 2.884 1.00 98.44 87 TRP A CA 1
ATOM 653 C C . TRP A 1 87 ? -1.666 -0.682 4.280 1.00 98.44 87 TRP A C 1
ATOM 655 O O . TRP A 1 87 ? -0.622 -0.717 4.929 1.00 98.44 87 TRP A O 1
ATOM 665 N N . LEU A 1 88 ? -2.814 -0.206 4.759 1.00 98.00 88 LEU A N 1
ATOM 666 C CA . LEU A 1 88 ? -3.084 -0.026 6.183 1.00 98.00 88 LEU A CA 1
ATOM 667 C C . LEU A 1 88 ? -4.100 -1.085 6.616 1.00 98.00 88 LEU A C 1
ATOM 669 O O . LEU A 1 88 ? -5.146 -1.249 5.989 1.00 98.00 88 LEU A O 1
ATOM 673 N N . LEU A 1 89 ? -3.765 -1.807 7.680 1.00 97.31 89 LEU A N 1
ATOM 674 C CA . LEU A 1 89 ? -4.454 -3.006 8.141 1.00 97.31 89 LEU A CA 1
ATOM 675 C C . LEU A 1 89 ? -4.786 -2.863 9.619 1.00 97.31 89 LEU A C 1
ATOM 677 O O . LEU A 1 89 ? -3.903 -2.583 10.425 1.00 97.31 89 LEU A O 1
ATOM 681 N N . GLN A 1 90 ? -6.046 -3.048 9.990 1.00 95.38 90 GLN A N 1
ATOM 682 C CA . GLN A 1 90 ? -6.463 -2.961 11.387 1.00 95.38 90 GLN A CA 1
ATOM 683 C C . GLN A 1 90 ? -7.422 -4.097 11.709 1.00 95.38 90 GLN A C 1
ATOM 685 O O . GLN A 1 90 ? -8.417 -4.291 11.001 1.00 95.38 90 GLN A O 1
ATOM 690 N N . LYS A 1 91 ? -7.113 -4.853 12.765 1.00 93.25 91 LYS A N 1
ATOM 691 C CA . LYS A 1 91 ? -8.041 -5.847 13.301 1.00 93.25 91 LYS A CA 1
ATOM 692 C C . LYS A 1 91 ? -9.196 -5.153 14.014 1.00 93.25 91 LYS A C 1
ATOM 694 O O . LYS A 1 91 ? -9.106 -3.976 14.370 1.00 93.25 91 LYS A O 1
ATOM 699 N N . ASP A 1 92 ? -10.281 -5.891 14.203 1.00 90.25 92 ASP A N 1
ATOM 700 C CA . ASP A 1 92 ? -11.411 -5.383 14.970 1.00 90.25 92 ASP A CA 1
ATOM 701 C C . ASP A 1 92 ? -10.995 -5.099 16.423 1.00 90.25 92 ASP A C 1
ATOM 703 O O . ASP A 1 92 ? -10.215 -5.844 17.014 1.00 90.25 92 ASP A O 1
ATOM 707 N N . GLY A 1 93 ? -11.460 -3.981 16.976 1.00 85.94 93 GLY A N 1
ATOM 708 C CA . GLY A 1 93 ? -11.122 -3.534 18.332 1.00 85.94 93 GLY A CA 1
ATOM 709 C C . GLY A 1 93 ? -9.675 -3.064 18.573 1.00 85.94 93 GLY A C 1
ATOM 710 O O . GLY A 1 93 ? -9.421 -2.418 19.591 1.00 85.94 93 GLY A O 1
ATOM 711 N N . GLU A 1 94 ? -8.719 -3.312 17.670 1.00 89.19 94 GLU A N 1
ATOM 712 C CA . GLU A 1 94 ? -7.338 -2.843 17.846 1.00 89.19 94 GLU A CA 1
ATOM 713 C C . GLU A 1 94 ? -7.235 -1.320 17.672 1.00 89.19 94 GLU A C 1
ATOM 715 O O . GLU A 1 94 ? -7.801 -0.735 16.752 1.00 89.19 94 GLU A O 1
ATOM 720 N N . SER A 1 95 ? -6.470 -0.651 18.539 1.00 85.06 95 SER A N 1
ATOM 721 C CA . SER A 1 95 ? -6.309 0.813 18.499 1.00 85.06 95 SER A CA 1
ATOM 722 C C . SER A 1 95 ? -5.259 1.294 17.493 1.00 85.06 95 SER A C 1
ATOM 724 O O . SER A 1 95 ? -5.295 2.453 17.069 1.00 85.06 95 SER A O 1
ATOM 726 N N . LYS A 1 96 ? -4.322 0.423 17.101 1.00 89.44 96 LYS A N 1
ATOM 727 C CA . LYS A 1 96 ? -3.196 0.757 16.225 1.00 89.44 96 LYS A CA 1
ATOM 728 C C . LYS A 1 96 ? -3.237 -0.106 14.969 1.00 89.44 96 LYS A C 1
ATOM 730 O O . LYS A 1 96 ? -3.259 -1.323 15.095 1.00 89.44 96 LYS A O 1
ATOM 735 N N . PRO A 1 97 ? -3.226 0.492 13.770 1.00 94.94 97 PRO A N 1
ATOM 736 C CA . PRO A 1 97 ? -3.106 -0.279 12.550 1.00 94.94 97 PRO A CA 1
ATOM 737 C C . PRO A 1 97 ? -1.647 -0.653 12.258 1.00 94.94 97 PRO A C 1
ATOM 739 O O . PRO A 1 97 ? -0.708 0.014 12.700 1.00 94.94 97 PRO A O 1
ATOM 742 N N . TRP A 1 98 ? -1.480 -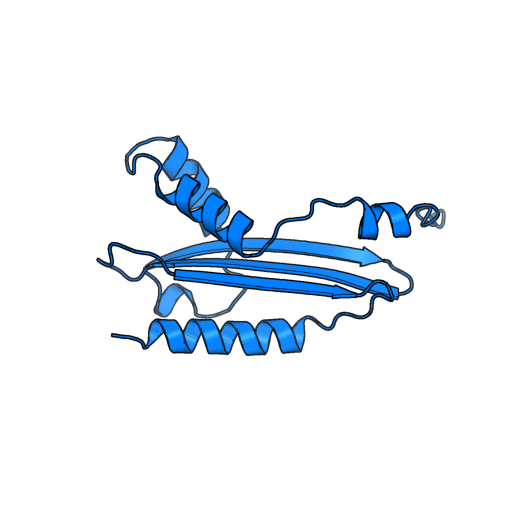1.662 11.416 1.00 96.38 98 TRP A N 1
ATOM 743 C CA . TRP A 1 98 ? -0.233 -2.017 10.754 1.00 96.38 98 TRP A CA 1
ATOM 744 C C . TRP A 1 98 ? -0.168 -1.380 9.370 1.00 96.38 98 TRP A C 1
ATOM 746 O O . TRP A 1 9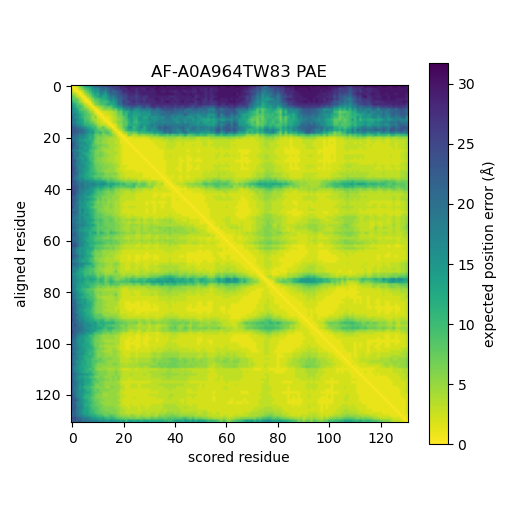8 ? -1.191 -1.225 8.703 1.00 96.38 98 TRP A O 1
ATOM 756 N N . VAL A 1 99 ? 1.038 -1.030 8.922 1.00 97.44 99 VAL A N 1
ATOM 757 C CA . VAL A 1 99 ? 1.273 -0.566 7.551 1.00 97.44 99 VAL A CA 1
ATOM 758 C C . VAL A 1 99 ? 2.301 -1.468 6.887 1.00 97.44 99 VAL A C 1
ATOM 760 O O . VAL A 1 99 ? 3.398 -1.651 7.412 1.00 97.44 99 VAL A O 1
ATOM 763 N N . VAL A 1 100 ? 1.951 -2.006 5.721 1.00 97.62 100 VAL A N 1
ATOM 764 C CA . VAL A 1 100 ? 2.849 -2.805 4.879 1.00 97.62 100 VAL A CA 1
ATOM 765 C C . VAL A 1 100 ? 3.096 -2.032 3.594 1.00 97.62 100 VAL A C 1
ATOM 767 O O . VAL A 1 100 ? 2.147 -1.606 2.941 1.00 97.62 100 VAL A O 1
ATOM 770 N N . VAL A 1 101 ? 4.365 -1.834 3.237 1.00 98.00 101 VAL A N 1
ATOM 771 C CA . VAL A 1 101 ? 4.766 -1.091 2.036 1.00 98.00 101 VAL A CA 1
ATOM 772 C C . VAL A 1 101 ? 5.767 -1.919 1.241 1.00 98.00 101 VAL A C 1
ATOM 774 O O . VAL A 1 101 ? 6.781 -2.352 1.783 1.00 98.00 101 VAL A O 1
ATOM 777 N N . ALA A 1 102 ? 5.505 -2.088 -0.050 1.00 97.06 102 ALA A N 1
ATOM 778 C CA . ALA A 1 102 ? 6.455 -2.597 -1.027 1.00 97.06 102 ALA A CA 1
ATOM 779 C C . ALA A 1 102 ? 6.771 -1.492 -2.038 1.00 97.06 102 ALA A C 1
ATOM 781 O O . ALA A 1 102 ? 5.856 -0.924 -2.632 1.00 97.06 102 ALA A O 1
ATOM 782 N N . LEU A 1 103 ? 8.061 -1.196 -2.209 1.00 94.69 103 LEU A N 1
ATOM 783 C CA . LEU A 1 103 ? 8.588 -0.243 -3.186 1.00 94.69 103 LEU A CA 1
ATOM 784 C C . LEU A 1 103 ? 9.652 -0.962 -4.013 1.00 94.69 103 LEU A C 1
ATOM 786 O O . LEU A 1 103 ? 10.676 -1.369 -3.466 1.00 94.69 103 LEU A O 1
ATOM 790 N N . ALA A 1 104 ? 9.415 -1.107 -5.311 1.00 92.75 104 ALA A N 1
ATOM 791 C CA . ALA A 1 104 ? 10.371 -1.665 -6.255 1.00 92.75 104 ALA A CA 1
ATOM 792 C C . ALA A 1 104 ? 10.629 -0.650 -7.369 1.00 92.75 104 ALA A C 1
ATOM 794 O O . ALA A 1 104 ? 9.687 -0.107 -7.946 1.00 92.75 104 ALA A O 1
ATOM 795 N N . ASN A 1 105 ? 11.907 -0.401 -7.647 1.00 88.75 105 ASN A N 1
ATOM 796 C CA . ASN A 1 105 ? 12.352 0.470 -8.725 1.00 88.75 105 ASN A CA 1
ATOM 797 C C . ASN A 1 105 ? 13.480 -0.226 -9.481 1.00 88.75 105 ASN A C 1
ATOM 799 O O . ASN A 1 105 ? 14.448 -0.658 -8.855 1.00 88.75 105 ASN A O 1
ATOM 803 N N . ASP A 1 106 ? 13.368 -0.281 -10.800 1.00 87.88 106 ASP A N 1
ATOM 804 C CA . ASP A 1 106 ? 14.411 -0.764 -11.694 1.00 87.88 106 ASP A CA 1
ATOM 805 C C . ASP A 1 106 ? 14.499 0.186 -12.897 1.00 87.88 106 ASP A C 1
ATOM 807 O O . ASP A 1 106 ? 13.553 0.244 -13.684 1.00 87.88 106 ASP A O 1
ATOM 811 N N . PRO A 1 107 ? 15.596 0.953 -13.053 1.00 82.75 107 PRO A N 1
ATOM 812 C CA . PRO A 1 107 ? 15.779 1.851 -14.194 1.00 82.75 107 PRO A CA 1
ATOM 813 C C . PRO A 1 107 ? 15.817 1.140 -15.552 1.00 82.75 107 PRO A C 1
ATOM 815 O O . PRO A 1 107 ? 15.604 1.781 -16.581 1.00 82.75 107 PRO A O 1
ATOM 818 N N . ALA A 1 108 ? 16.139 -0.155 -15.577 1.00 86.06 108 ALA A N 1
ATOM 819 C CA . ALA A 1 108 ? 16.111 -0.954 -16.795 1.00 86.06 108 ALA A CA 1
ATOM 820 C C . ALA A 1 108 ? 14.702 -1.485 -17.111 1.00 86.06 108 ALA A C 1
ATOM 822 O O . ALA A 1 108 ? 14.489 -2.002 -18.208 1.00 86.06 108 ALA A O 1
ATOM 823 N N . GLY A 1 109 ? 13.741 -1.331 -16.196 1.00 88.19 109 GLY A N 1
ATOM 824 C CA . GLY A 1 109 ? 12.433 -1.969 -16.270 1.00 88.19 109 GLY A CA 1
ATOM 825 C C . GLY A 1 109 ? 12.480 -3.445 -15.865 1.00 88.19 109 GLY A C 1
ATOM 826 O O . GLY A 1 109 ? 13.432 -3.913 -15.250 1.00 88.19 109 GLY A O 1
ATOM 827 N N . GLY A 1 110 ? 11.439 -4.201 -16.215 1.00 91.81 110 GLY A N 1
ATOM 828 C CA . GLY A 1 110 ? 11.401 -5.651 -15.997 1.00 91.81 110 GLY A CA 1
ATOM 829 C C . GLY A 1 110 ? 11.015 -6.117 -14.589 1.00 91.81 110 GLY A C 1
ATOM 830 O O . GLY A 1 110 ? 11.161 -7.303 -14.299 1.00 91.81 110 GLY A O 1
ATOM 831 N N . ILE A 1 111 ? 10.484 -5.244 -13.724 1.00 94.50 111 ILE A N 1
ATOM 832 C CA . ILE A 1 111 ? 9.974 -5.671 -12.412 1.00 94.50 111 ILE A CA 1
ATOM 833 C C . ILE A 1 111 ? 8.848 -6.697 -12.597 1.00 94.50 111 ILE A C 1
ATOM 835 O O . ILE A 1 111 ? 7.791 -6.385 -13.154 1.00 94.50 111 ILE A O 1
ATOM 839 N N . ASP A 1 112 ? 9.051 -7.896 -12.049 1.00 95.25 112 ASP A N 1
ATOM 840 C CA . ASP A 1 112 ? 8.003 -8.901 -11.899 1.00 95.25 112 ASP A CA 1
ATOM 841 C C . ASP A 1 112 ? 7.194 -8.635 -10.620 1.00 95.25 112 ASP A C 1
ATOM 843 O O . ASP A 1 112 ? 7.710 -8.658 -9.498 1.00 95.25 112 ASP A O 1
ATOM 847 N N . GLY A 1 113 ? 5.898 -8.370 -10.790 1.00 94.31 113 GLY A N 1
ATOM 848 C CA . GLY A 1 113 ? 4.980 -8.121 -9.682 1.00 94.31 113 GLY A CA 1
ATOM 849 C C . GLY A 1 113 ? 4.585 -9.380 -8.908 1.00 94.31 113 GLY A C 1
ATOM 850 O O . GLY A 1 113 ? 4.151 -9.264 -7.761 1.00 94.31 113 GLY A O 1
ATOM 851 N N . VAL A 1 114 ? 4.737 -10.579 -9.483 1.00 95.19 114 VAL A N 1
ATOM 852 C CA . VAL A 1 114 ? 4.288 -11.830 -8.851 1.00 95.19 114 VAL A CA 1
ATOM 853 C C . VAL A 1 114 ? 5.079 -12.141 -7.570 1.00 95.19 114 VAL A C 1
ATOM 855 O O . VAL A 1 114 ? 4.442 -12.351 -6.531 1.00 95.19 114 VAL A O 1
ATOM 858 N N . PRO A 1 115 ? 6.428 -12.104 -7.552 1.00 96.62 115 PRO A N 1
ATOM 859 C CA . PRO A 1 115 ? 7.197 -12.293 -6.323 1.00 96.62 115 PRO A CA 1
ATOM 860 C C . PRO A 1 115 ? 6.878 -11.248 -5.251 1.00 96.62 115 PRO A C 1
ATOM 862 O O . PRO A 1 115 ? 6.752 -11.590 -4.075 1.00 96.62 115 PRO A O 1
ATOM 865 N N . ILE A 1 116 ? 6.692 -9.984 -5.648 1.00 96.44 116 ILE A N 1
ATOM 866 C CA . ILE A 1 116 ? 6.363 -8.886 -4.727 1.00 96.44 116 ILE A CA 1
ATOM 867 C C . ILE A 1 116 ? 5.005 -9.142 -4.063 1.00 96.44 116 ILE A C 1
ATOM 869 O O . ILE A 1 116 ? 4.874 -9.027 -2.841 1.00 96.44 116 ILE A O 1
ATOM 873 N N . GLN A 1 117 ? 4.005 -9.551 -4.844 1.00 94.88 117 GLN A N 1
ATOM 874 C CA . GLN A 1 117 ? 2.685 -9.902 -4.324 1.00 94.88 117 GLN A CA 1
ATOM 875 C C . GLN A 1 117 ? 2.723 -11.141 -3.423 1.00 94.88 117 GLN A C 1
ATOM 877 O O . GLN A 1 117 ? 2.076 -11.158 -2.378 1.00 94.88 117 GLN A O 1
ATOM 882 N N . SER A 1 118 ? 3.519 -12.154 -3.769 1.00 95.94 118 SER A N 1
ATOM 883 C CA . SER A 1 118 ? 3.692 -13.360 -2.949 1.00 95.94 118 SER A CA 1
ATOM 884 C C . SER A 1 118 ? 4.295 -13.039 -1.575 1.00 95.94 118 SER A C 1
ATOM 886 O O . SER A 1 118 ? 3.729 -13.390 -0.536 1.0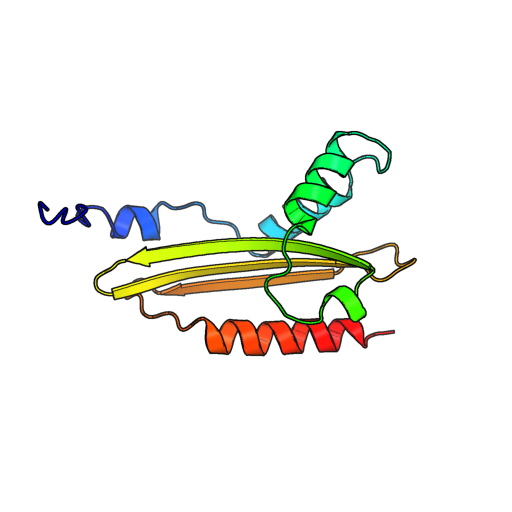0 95.94 118 SER A O 1
ATOM 888 N N . VAL A 1 119 ? 5.399 -12.283 -1.549 1.00 96.88 119 VAL A N 1
ATOM 889 C CA . VAL A 1 119 ? 6.079 -11.893 -0.303 1.00 96.88 119 VAL A CA 1
ATOM 890 C C . VAL A 1 119 ? 5.185 -11.009 0.560 1.00 96.88 119 VAL A C 1
ATOM 892 O O . VAL A 1 119 ? 5.048 -11.253 1.759 1.00 96.88 119 VAL A O 1
ATOM 895 N N . THR A 1 120 ? 4.541 -10.001 -0.032 1.00 97.06 120 THR A N 1
ATOM 896 C CA . THR A 1 120 ? 3.636 -9.121 0.721 1.00 97.06 120 THR A CA 1
ATOM 897 C C . THR A 1 120 ? 2.423 -9.875 1.255 1.00 97.06 120 THR A C 1
ATOM 899 O O . THR A 1 120 ? 2.028 -9.618 2.387 1.00 97.06 120 THR A O 1
ATOM 902 N N . SER A 1 121 ? 1.872 -10.841 0.510 1.00 95.69 121 SER A N 1
ATOM 903 C CA . SER A 1 121 ? 0.774 -11.694 0.995 1.00 95.69 121 SER A CA 1
ATOM 904 C C . SER A 1 121 ? 1.192 -12.469 2.239 1.00 95.69 121 SER A C 1
ATOM 906 O O . SER A 1 121 ? 0.480 -12.464 3.242 1.00 95.69 121 SER A O 1
ATOM 908 N N . ARG A 1 122 ? 2.395 -13.059 2.223 1.00 96.00 122 ARG A N 1
ATOM 909 C CA . ARG A 1 122 ? 2.916 -13.786 3.382 1.00 96.00 122 ARG A CA 1
ATOM 910 C C . ARG A 1 122 ? 3.173 -12.874 4.581 1.00 96.00 122 ARG A C 1
ATOM 912 O O . ARG A 1 122 ? 2.876 -13.260 5.706 1.00 96.00 122 ARG A O 1
ATOM 919 N N . ILE A 1 123 ? 3.710 -11.672 4.363 1.00 96.69 123 ILE A N 1
ATOM 920 C CA . ILE A 1 123 ? 3.910 -10.684 5.436 1.00 96.69 123 ILE A CA 1
ATOM 921 C C . ILE A 1 123 ? 2.568 -10.318 6.075 1.00 96.69 123 ILE A C 1
ATOM 923 O O . ILE A 1 123 ? 2.446 -10.346 7.296 1.00 96.69 123 ILE A O 1
ATOM 927 N N . ILE A 1 124 ? 1.561 -10.006 5.260 1.00 96.81 124 ILE A N 1
ATOM 928 C CA . ILE A 1 124 ? 0.232 -9.599 5.729 1.00 96.81 124 ILE A CA 1
ATOM 929 C C . ILE A 1 124 ? -0.439 -10.720 6.527 1.00 96.81 124 ILE A C 1
ATOM 931 O O . ILE A 1 124 ? -0.975 -10.460 7.603 1.00 96.81 124 ILE A O 1
ATOM 935 N N . GLU A 1 125 ? -0.352 -11.961 6.048 1.00 94.50 125 GLU A N 1
ATOM 936 C CA . GLU A 1 125 ? -0.842 -13.140 6.766 1.00 94.50 125 GLU A CA 1
ATOM 937 C C . GLU A 1 125 ? -0.150 -13.294 8.129 1.00 94.50 125 GLU A C 1
ATOM 939 O O . GLU A 1 125 ? -0.818 -13.435 9.151 1.00 94.50 125 GLU A O 1
ATOM 944 N N . LEU A 1 126 ? 1.186 -13.210 8.170 1.00 94.69 126 LEU A N 1
ATOM 945 C CA . LEU A 1 126 ? 1.953 -13.363 9.408 1.00 94.69 126 LEU A CA 1
ATOM 946 C C . LEU A 1 126 ? 1.591 -12.295 10.444 1.00 94.69 126 LEU A C 1
ATOM 948 O O . LEU A 1 126 ? 1.381 -12.636 11.606 1.00 94.69 126 LEU A O 1
ATOM 952 N N . ILE A 1 127 ? 1.459 -11.029 10.036 1.00 94.62 127 ILE A N 1
ATOM 953 C CA . ILE A 1 127 ? 1.020 -9.954 10.941 1.00 94.62 127 ILE A CA 1
ATOM 954 C C . ILE A 1 127 ? -0.405 -10.236 11.444 1.00 94.62 127 ILE A C 1
ATOM 956 O O . ILE A 1 127 ? -0.684 -10.050 12.627 1.00 94.62 127 ILE A O 1
ATOM 960 N N . GLY A 1 128 ? -1.293 -10.748 10.586 1.00 91.50 128 GLY A N 1
ATOM 961 C CA . GLY A 1 128 ? -2.663 -11.109 10.964 1.00 91.50 128 GLY A CA 1
ATOM 962 C C . GLY A 1 128 ? -2.737 -12.174 12.062 1.00 91.50 128 GLY A C 1
ATOM 963 O O . GLY A 1 128 ? -3.686 -12.180 12.841 1.00 91.50 128 GLY A O 1
ATOM 964 N N . THR A 1 129 ? -1.715 -13.030 12.169 1.00 89.88 129 THR A N 1
ATOM 965 C CA . THR A 1 129 ? -1.601 -14.061 13.218 1.00 89.88 129 THR A CA 1
ATOM 966 C C . THR A 1 129 ? -0.918 -13.597 14.507 1.00 89.88 129 THR A C 1
ATOM 968 O O . THR A 1 129 ? -0.888 -14.356 15.475 1.00 89.88 129 THR A O 1
ATOM 971 N N . MET A 1 130 ? -0.356 -12.383 14.545 1.00 86.12 130 MET A N 1
ATOM 972 C CA . MET A 1 130 ? 0.276 -11.861 15.761 1.00 86.12 130 MET A CA 1
ATOM 973 C C . MET A 1 130 ? -0.783 -11.570 16.840 1.00 86.12 130 MET A C 1
ATOM 975 O O . MET A 1 130 ? -1.880 -11.134 16.482 1.00 86.12 130 MET A O 1
ATOM 979 N N . PRO A 1 131 ? -0.478 -11.819 18.128 1.00 73.38 131 PRO A N 1
ATOM 980 C CA . PRO A 1 131 ? -1.401 -11.588 19.240 1.00 73.38 131 PRO A CA 1
ATOM 981 C C . PRO A 1 131 ? -1.751 -10.109 19.437 1.00 73.38 131 PRO A C 1
ATOM 983 O O . PRO A 1 131 ? -0.904 -9.243 19.117 1.00 73.38 131 PRO A O 1
#

Radius of gyration: 17.21 Å; Cα contacts (8 Å, |Δi|>4): 176; chains: 1; bounding box: 34×28×56 Å

Secondary structure (DSSP, 8-state):
-------GGGHHHHHHHS----HHHHHHHHHHHHTS-TTSHHHHHHHHHHHT--SSSSGGGT-SEEEEEEEEEEETTTEEEEEEEEEEEE-TT-SS-EEEEEEEE-TT----HHHHHHHHHHHHHHHHT--

Foldseek 3Di:
DDPPPPDCVCVVCCQVVDDDDDLVRVVVVVVVLVPPDCPDPSNVVQQCVQQVDALDPPLVVLFVGKGKDWDWDADPPQGTAWTKIKIWTHHPPDPDTDIDIDIDGDSSHDDDCPVVNVVSVVVSVVVSPDD

Sequence (131 aa):
SFPISFPFFHDSLLTSGTWRATARDICRTFAGLNGLPRAGAGFEIVDQALGSQAAQPGIRNQWARVWYKGGSLTSGATGTHVLTHAWLLQKDGESKPWVVVALANDPAGGIDGVPIQSVTSRIIELIGTMP

Nearest PDB structures (foldseek):
  4d2o-assembly2_B  TM=6.399E-01  e=1.651E-02  Citrobacter freundii
  3cfa-assembly1_M  TM=3.991E-01  e=6.817E-01  Anemonia sulcata
  2a50-assembly1_C  TM=4.001E-01  e=8.186E-01  Anemonia sulcata
  1xmz-assembly1_B  TM=4.013E-01  e=1.601E+00  Anemonia sulcata
  3lf4-assembly1_A  TM=3.925E-01  e=1.702E+00  Discosoma sp.

Solvent-accessible surface area (backbone atoms only — not comparable to full-atom values): 7834 Å² total; per-residue (Å²): 133,81,86,78,75,73,79,65,90,46,50,66,49,56,71,72,64,47,94,80,72,53,68,66,52,52,49,50,51,52,50,55,57,71,63,40,58,81,93,34,71,70,27,49,53,49,52,52,62,25,41,71,46,67,98,56,85,72,55,73,81,71,27,71,41,50,33,34,53,73,52,72,44,72,43,95,87,44,37,30,28,33,43,36,43,37,35,41,40,22,48,75,93,55,93,69,65,49,72,52,70,48,82,47,77,34,99,76,26,61,61,67,61,65,65,55,52,52,54,50,50,53,51,54,52,54,59,68,68,54,132

pLDDT: mean 87.54, std 14.27, range [33.91, 98.44]